Protein AF-A0A7K2YUS0-F1 (afdb_monomer_lite)

Sequence (51 aa):
FRMLRDWTTANRHGTVTTADFTAHAGRYAPHSLDDLFGAWLYRGPLPPLPR

Secondary structure (DSSP, 8-state):
-HHHHHHHHHTTT----HHHHHHHHHTT-SS--HHHHHHHHS-SSPPPPP-

Radius of gyration: 12.31 Å; chains: 1; bounding box: 32×20×23 Å

pLDDT: mean 95.55, std 3.53, range [80.56, 98.12]

Structure (mmCIF, N/CA/C/O backbone):
data_AF-A0A7K2YUS0-F1
#
_entry.id   AF-A0A7K2YUS0-F1
#
loop_
_atom_site.group_PDB
_atom_site.id
_atom_site.type_symbol
_atom_site.label_atom_id
_atom_site.label_alt_id
_atom_site.label_comp_id
_atom_site.label_asym_id
_atom_site.label_entity_id
_atom_site.label_seq_id
_atom_site.pdbx_PDB_ins_code
_atom_site.Cartn_x
_atom_site.Cartn_y
_atom_site.Cartn_z
_atom_site.occupancy
_atom_site.B_iso_or_equiv
_atom_site.auth_seq_id
_atom_site.auth_comp_id
_atom_site.auth_asym_id
_atom_site.auth_atom_id
_atom_site.pdbx_PDB_model_num
ATOM 1 N N . PHE A 1 1 ? 6.416 1.669 11.442 1.00 84.06 1 PHE A N 1
ATOM 2 C CA . PHE A 1 1 ? 6.779 2.356 10.177 1.00 84.06 1 PHE A CA 1
ATOM 3 C C . PHE A 1 1 ? 7.909 1.708 9.358 1.00 84.06 1 PHE A C 1
ATOM 5 O O . PHE A 1 1 ? 8.236 2.250 8.310 1.00 84.06 1 PHE A O 1
ATOM 12 N N . ARG A 1 2 ? 8.513 0.576 9.769 1.00 95.69 2 ARG A N 1
ATOM 13 C CA . ARG A 1 2 ? 9.658 -0.030 9.051 1.00 95.69 2 ARG A CA 1
ATOM 14 C C . ARG A 1 2 ? 9.356 -0.367 7.584 1.00 95.69 2 ARG A C 1
ATOM 16 O O . ARG A 1 2 ? 10.109 0.037 6.711 1.00 95.69 2 ARG A O 1
ATOM 23 N N . MET A 1 3 ? 8.211 -1.004 7.332 1.00 96.94 3 MET A N 1
ATOM 24 C CA . MET A 1 3 ? 7.758 -1.409 5.994 1.00 96.94 3 MET A CA 1
ATOM 25 C C . MET A 1 3 ? 7.823 -0.274 4.958 1.00 96.94 3 MET A C 1
ATOM 27 O O . MET A 1 3 ? 8.408 -0.451 3.891 1.00 96.94 3 MET A O 1
ATOM 31 N N . LEU A 1 4 ? 7.292 0.906 5.302 1.00 97.12 4 LEU A N 1
ATOM 32 C CA . LEU A 1 4 ? 7.264 2.066 4.405 1.00 97.12 4 LEU A CA 1
ATOM 33 C C . LEU A 1 4 ? 8.656 2.657 4.168 1.00 97.12 4 LEU A C 1
ATOM 35 O O . LEU A 1 4 ? 8.972 3.040 3.048 1.00 97.12 4 LEU A O 1
ATOM 39 N N . ARG A 1 5 ? 9.503 2.711 5.203 1.00 97.75 5 ARG A N 1
ATOM 40 C CA . ARG A 1 5 ? 10.879 3.213 5.061 1.00 97.75 5 ARG A CA 1
ATOM 41 C C . ARG A 1 5 ? 11.670 2.337 4.093 1.00 97.75 5 ARG A C 1
ATOM 43 O O . ARG A 1 5 ? 12.270 2.856 3.156 1.00 97.75 5 ARG A O 1
ATOM 50 N N . ASP A 1 6 ? 11.586 1.022 4.268 1.00 98.06 6 ASP A N 1
ATOM 51 C CA . ASP A 1 6 ? 12.261 0.056 3.402 1.00 98.06 6 ASP A CA 1
ATOM 52 C C . ASP A 1 6 ? 11.737 0.145 1.957 1.00 98.06 6 ASP A C 1
ATOM 54 O O . ASP A 1 6 ? 12.532 0.140 1.019 1.00 98.06 6 ASP A O 1
ATOM 58 N N . TRP A 1 7 ? 10.422 0.326 1.773 1.00 97.81 7 TRP A N 1
ATOM 59 C CA . TRP A 1 7 ? 9.805 0.530 0.455 1.00 97.81 7 TRP A CA 1
ATOM 60 C C . TRP A 1 7 ? 10.367 1.759 -0.270 1.00 97.81 7 TRP A C 1
ATOM 62 O O . TRP A 1 7 ? 10.765 1.671 -1.432 1.00 97.81 7 TRP A O 1
ATOM 72 N N . THR A 1 8 ? 10.427 2.901 0.424 1.00 97.19 8 THR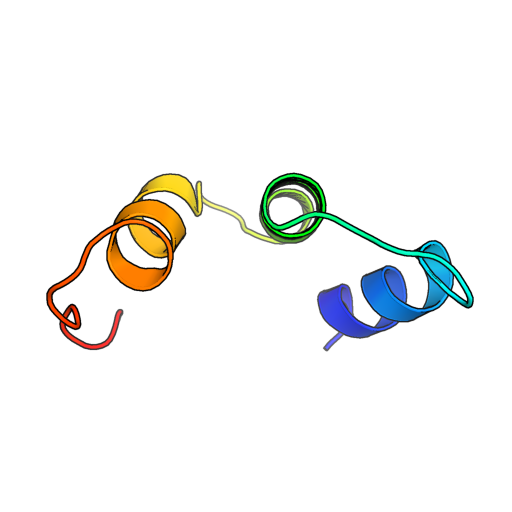 A N 1
ATOM 73 C CA . THR A 1 8 ? 10.912 4.165 -0.152 1.00 97.19 8 THR A CA 1
ATOM 74 C C . THR A 1 8 ? 12.404 4.145 -0.463 1.00 97.19 8 THR A C 1
ATOM 76 O O . THR A 1 8 ? 12.824 4.724 -1.461 1.00 97.19 8 THR A O 1
ATOM 79 N N . THR A 1 9 ? 13.207 3.460 0.355 1.00 97.62 9 THR A N 1
ATOM 80 C CA . THR A 1 9 ? 14.642 3.295 0.101 1.00 97.62 9 THR A CA 1
ATOM 81 C C . THR A 1 9 ? 14.880 2.398 -1.109 1.00 97.62 9 THR A C 1
ATOM 83 O O . THR A 1 9 ? 15.678 2.750 -1.975 1.00 97.62 9 THR A O 1
ATOM 86 N N . ALA A 1 10 ? 14.179 1.263 -1.188 1.00 96.75 10 ALA A N 1
ATOM 87 C CA . ALA A 1 10 ? 14.379 0.269 -2.240 1.00 96.75 10 ALA A CA 1
ATOM 88 C C . ALA A 1 10 ? 13.961 0.766 -3.633 1.00 96.75 10 ALA A C 1
ATOM 90 O O . ALA A 1 10 ? 14.602 0.421 -4.618 1.00 96.75 10 ALA A O 1
ATOM 91 N N . ASN A 1 11 ? 12.921 1.600 -3.715 1.00 97.31 11 ASN A N 1
ATOM 92 C CA . ASN A 1 11 ? 12.355 2.068 -4.986 1.00 97.31 11 ASN A CA 1
ATOM 93 C C . ASN A 1 11 ? 12.676 3.540 -5.283 1.00 97.31 11 ASN A C 1
ATOM 95 O O . ASN A 1 11 ? 11.960 4.210 -6.033 1.00 97.31 11 ASN A O 1
ATOM 99 N N . ARG A 1 12 ? 13.734 4.081 -4.668 1.00 96.50 12 ARG A N 1
ATOM 100 C CA . ARG A 1 12 ? 14.123 5.481 -4.845 1.00 96.50 12 ARG A CA 1
ATOM 101 C C . ARG A 1 12 ? 14.448 5.765 -6.311 1.00 96.50 12 ARG A C 1
ATOM 103 O O . ARG A 1 12 ? 15.251 5.059 -6.911 1.00 96.50 12 ARG A O 1
ATOM 110 N N . HIS A 1 13 ? 13.862 6.838 -6.849 1.00 96.62 13 HIS A N 1
ATOM 111 C CA . HIS A 1 13 ? 13.994 7.249 -8.257 1.00 96.62 13 HIS A CA 1
ATOM 112 C C . HIS A 1 13 ? 13.487 6.218 -9.275 1.00 96.62 13 HIS A C 1
ATOM 114 O O . HIS A 1 13 ? 13.803 6.322 -10.457 1.00 96.62 13 HIS A O 1
ATOM 120 N N . GLY A 1 14 ? 12.713 5.229 -8.824 1.00 95.06 14 GLY A N 1
ATOM 121 C CA . GLY A 1 14 ? 12.113 4.204 -9.666 1.00 95.06 14 GLY A CA 1
ATOM 122 C C . GLY A 1 14 ? 10.615 4.413 -9.872 1.00 95.06 14 GLY A C 1
ATOM 123 O O . GLY A 1 14 ? 9.983 5.272 -9.259 1.00 95.06 14 GLY A O 1
ATOM 124 N N . THR A 1 15 ? 10.040 3.589 -10.742 1.00 97.19 15 THR A N 1
ATOM 125 C CA . THR A 1 15 ? 8.589 3.408 -10.872 1.00 97.19 15 THR A CA 1
ATOM 126 C C . THR A 1 15 ? 8.250 1.982 -10.470 1.00 97.19 15 THR A C 1
ATOM 128 O O . THR A 1 15 ? 9.032 1.066 -10.707 1.00 97.19 15 THR A O 1
ATOM 131 N N . VAL A 1 16 ? 7.099 1.812 -9.837 1.00 97.62 16 VAL A N 1
ATOM 132 C CA . VAL A 1 16 ? 6.643 0.555 -9.244 1.00 97.62 16 VAL A CA 1
ATOM 133 C C . VAL A 1 16 ? 5.201 0.307 -9.629 1.00 97.62 16 VAL A C 1
ATOM 135 O O . VAL A 1 16 ? 4.449 1.242 -9.914 1.00 97.62 16 VAL A O 1
ATOM 138 N N . THR A 1 17 ? 4.811 -0.957 -9.608 1.00 98.06 17 THR A N 1
ATOM 139 C CA . THR A 1 17 ? 3.433 -1.375 -9.832 1.00 98.06 17 THR A CA 1
ATOM 140 C C . THR A 1 17 ? 2.705 -1.606 -8.512 1.00 98.06 17 THR A C 1
ATOM 142 O O . THR A 1 17 ? 3.307 -1.764 -7.446 1.00 98.06 17 THR A O 1
ATOM 145 N N . THR A 1 18 ? 1.377 -1.692 -8.585 1.00 97.75 18 THR A N 1
ATOM 146 C CA . THR A 1 18 ? 0.558 -2.152 -7.459 1.00 97.75 18 THR A CA 1
ATOM 147 C C . THR A 1 18 ? 0.995 -3.537 -6.981 1.00 97.75 18 THR A C 1
ATOM 149 O O . THR A 1 18 ? 1.078 -3.758 -5.777 1.00 97.75 18 THR A O 1
ATOM 152 N N . ALA A 1 19 ? 1.335 -4.443 -7.905 1.00 97.88 19 ALA A N 1
ATOM 153 C CA . ALA A 1 19 ? 1.784 -5.795 -7.578 1.00 97.88 19 ALA A CA 1
ATOM 154 C C . ALA A 1 19 ? 3.104 -5.792 -6.786 1.00 97.88 19 ALA A C 1
ATOM 156 O O . ALA A 1 19 ? 3.240 -6.536 -5.812 1.00 97.88 19 ALA A O 1
ATOM 157 N N . ASP A 1 20 ? 4.044 -4.909 -7.143 1.00 98.12 20 ASP A N 1
ATOM 158 C CA . ASP A 1 20 ? 5.301 -4.748 -6.403 1.00 98.12 20 ASP A CA 1
ATOM 159 C C . ASP A 1 20 ? 5.038 -4.291 -4.965 1.00 98.12 20 ASP A C 1
ATOM 161 O O . ASP A 1 20 ? 5.635 -4.805 -4.014 1.00 98.12 20 ASP A O 1
ATOM 165 N N . PHE A 1 21 ? 4.103 -3.350 -4.791 1.00 97.81 21 PHE A N 1
ATOM 166 C CA . PHE A 1 21 ? 3.728 -2.853 -3.472 1.00 97.81 21 PHE A CA 1
ATOM 167 C C . PHE A 1 21 ? 3.069 -3.938 -2.620 1.00 97.81 21 PHE A C 1
ATOM 169 O O . PHE A 1 21 ? 3.465 -4.128 -1.468 1.00 97.81 21 PHE A O 1
ATOM 176 N N . THR A 1 22 ? 2.099 -4.678 -3.166 1.00 97.75 22 THR A N 1
ATOM 177 C CA . THR A 1 22 ? 1.412 -5.744 -2.421 1.00 97.75 22 THR A CA 1
ATOM 178 C C . THR A 1 22 ? 2.375 -6.866 -2.038 1.00 97.75 22 THR A C 1
ATOM 180 O O . THR A 1 22 ? 2.341 -7.341 -0.901 1.00 97.75 22 THR A O 1
ATOM 183 N N . ALA A 1 23 ? 3.303 -7.226 -2.933 1.00 97.69 23 ALA A N 1
ATOM 184 C CA . ALA A 1 23 ? 4.343 -8.213 -2.654 1.00 97.69 23 ALA A CA 1
ATOM 185 C C . ALA A 1 23 ? 5.317 -7.740 -1.562 1.00 97.69 23 ALA A C 1
ATOM 187 O O . ALA A 1 23 ? 5.681 -8.516 -0.677 1.00 97.69 23 ALA A O 1
ATOM 188 N N . HIS A 1 24 ? 5.731 -6.467 -1.580 1.00 98.06 24 HIS A N 1
ATOM 189 C CA . HIS A 1 24 ? 6.580 -5.904 -0.526 1.00 98.06 24 HIS A CA 1
ATOM 190 C C . HIS A 1 24 ? 5.853 -5.843 0.817 1.00 98.06 24 HIS A C 1
ATOM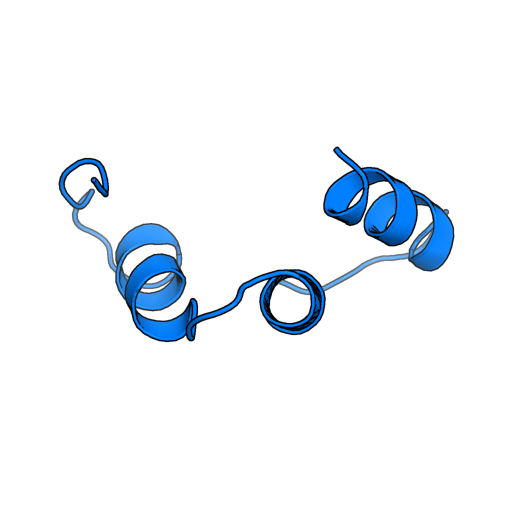 192 O O . HIS A 1 24 ? 6.424 -6.235 1.832 1.00 98.06 24 HIS A O 1
ATOM 198 N N . ALA A 1 25 ? 4.592 -5.409 0.831 1.00 97.75 25 ALA A N 1
ATOM 199 C CA . ALA A 1 25 ? 3.768 -5.337 2.034 1.00 97.75 25 ALA A CA 1
ATOM 200 C C . ALA A 1 25 ? 3.596 -6.703 2.711 1.00 97.75 25 ALA A C 1
ATOM 202 O O . ALA A 1 25 ? 3.744 -6.798 3.932 1.00 97.75 25 ALA A O 1
ATOM 203 N N . GLY A 1 26 ? 3.369 -7.759 1.922 1.00 97.56 26 GLY A N 1
ATOM 204 C CA . GLY A 1 26 ? 3.216 -9.129 2.418 1.00 97.56 26 GLY A CA 1
ATOM 205 C C . GLY A 1 26 ? 4.410 -9.628 3.239 1.00 97.56 26 GLY A C 1
ATOM 206 O O . GLY A 1 26 ? 4.229 -10.407 4.168 1.00 97.56 26 GLY A O 1
ATOM 207 N N . ARG A 1 27 ? 5.624 -9.111 2.999 1.00 97.06 27 ARG A N 1
ATOM 208 C CA . ARG A 1 27 ? 6.834 -9.475 3.769 1.00 97.06 27 ARG A CA 1
ATOM 209 C C . ARG A 1 27 ? 6.809 -9.001 5.226 1.00 97.06 27 ARG A C 1
ATOM 211 O O . ARG A 1 27 ? 7.635 -9.443 6.020 1.00 97.06 27 ARG A O 1
ATOM 218 N N . TYR A 1 28 ? 5.919 -8.071 5.566 1.00 97.31 28 TYR A N 1
ATOM 219 C CA . TYR A 1 28 ? 5.822 -7.467 6.899 1.00 97.31 28 TYR A CA 1
ATOM 220 C C . TYR A 1 28 ? 4.548 -7.871 7.644 1.00 97.31 28 TYR A C 1
ATOM 222 O O . TYR A 1 28 ? 4.366 -7.442 8.784 1.00 97.31 28 TYR A O 1
ATOM 230 N N . ALA A 1 29 ? 3.668 -8.656 7.020 1.00 94.94 29 ALA A N 1
ATOM 231 C CA . ALA A 1 29 ? 2.412 -9.081 7.615 1.00 94.94 29 ALA A CA 1
ATOM 232 C C . ALA A 1 29 ? 2.516 -10.530 8.123 1.00 94.94 29 ALA A C 1
ATOM 234 O O . ALA A 1 29 ? 3.044 -11.388 7.419 1.00 94.94 29 ALA A O 1
ATOM 235 N N . PRO A 1 30 ? 2.006 -10.831 9.331 1.00 93.62 30 PRO A N 1
ATOM 236 C CA . PRO A 1 30 ? 1.970 -12.200 9.849 1.00 93.62 30 PRO A CA 1
ATOM 237 C C . PRO A 1 30 ? 0.937 -13.086 9.132 1.00 93.62 30 PRO A C 1
ATOM 239 O O . PRO A 1 30 ? 1.016 -14.307 9.214 1.00 93.62 30 PRO A O 1
ATOM 242 N N . HIS A 1 31 ? -0.023 -12.474 8.435 1.00 94.69 31 HIS A N 1
ATOM 243 C CA . HIS A 1 31 ? -1.070 -13.140 7.664 1.00 94.69 31 HIS A CA 1
ATOM 244 C C . HIS A 1 31 ? -1.105 -12.571 6.244 1.00 94.69 31 HIS A C 1
ATOM 246 O O . HIS A 1 31 ? -0.618 -11.460 6.013 1.00 94.69 31 HIS A O 1
ATOM 252 N N . SER A 1 32 ? -1.702 -13.314 5.306 1.00 95.62 32 SER A N 1
ATOM 253 C CA . SER A 1 32 ? -1.874 -12.822 3.936 1.00 95.62 32 SER A CA 1
ATOM 254 C C . SER A 1 32 ? -2.687 -11.522 3.912 1.00 95.62 32 SER A C 1
ATOM 256 O O . SER A 1 32 ? -3.654 -11.356 4.657 1.00 95.62 32 SER A O 1
ATOM 258 N N . LEU A 1 33 ? -2.279 -10.605 3.035 1.00 96.44 33 LEU A N 1
ATOM 259 C CA . LEU A 1 33 ? -2.980 -9.355 2.748 1.00 96.44 33 LEU A CA 1
ATOM 260 C C . LEU A 1 33 ? -3.832 -9.448 1.471 1.00 96.44 33 LEU A C 1
ATOM 262 O O . LEU A 1 33 ? -4.387 -8.436 1.046 1.00 96.44 33 LEU A O 1
ATOM 266 N N . ASP A 1 34 ? -3.943 -10.626 0.853 1.00 95.62 34 ASP A N 1
ATOM 267 C CA . ASP A 1 34 ? -4.606 -10.791 -0.447 1.00 95.62 34 ASP A CA 1
ATOM 268 C C . ASP A 1 34 ? -6.078 -10.374 -0.401 1.00 95.62 34 ASP A C 1
ATOM 270 O O . ASP A 1 34 ? -6.530 -9.643 -1.277 1.00 95.62 34 ASP A O 1
ATOM 274 N N . ASP A 1 35 ? -6.811 -10.747 0.651 1.00 95.12 35 ASP A N 1
ATOM 275 C CA . ASP A 1 35 ? -8.215 -10.348 0.814 1.00 95.12 35 ASP A CA 1
ATOM 276 C C . ASP A 1 35 ? -8.360 -8.838 1.041 1.00 95.12 35 ASP A C 1
ATOM 278 O O . ASP A 1 35 ? -9.269 -8.205 0.497 1.00 95.12 35 ASP A O 1
ATOM 282 N N . LEU A 1 36 ? -7.436 -8.240 1.802 1.00 95.94 36 LEU A N 1
ATOM 283 C CA . LEU A 1 36 ? -7.402 -6.798 2.037 1.00 95.94 36 LEU A CA 1
ATOM 284 C C . LEU A 1 36 ? -7.193 -6.052 0.715 1.00 95.94 36 LEU A C 1
ATOM 286 O O . LEU A 1 36 ? -7.985 -5.180 0.359 1.00 95.94 36 LEU A O 1
ATOM 290 N N . 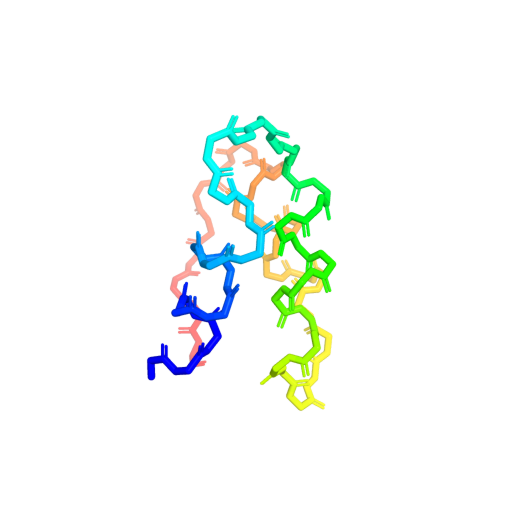PHE A 1 37 ? -6.146 -6.401 -0.032 1.00 97.00 37 PHE A N 1
ATOM 291 C CA . PHE A 1 37 ? -5.851 -5.757 -1.309 1.00 97.00 37 PHE A CA 1
ATOM 292 C C . PHE A 1 37 ? -6.909 -6.072 -2.366 1.00 97.00 37 PHE A C 1
ATOM 294 O O . PHE A 1 37 ? -7.303 -5.181 -3.116 1.00 97.00 37 PHE A O 1
ATOM 301 N N . GLY A 1 38 ? -7.434 -7.295 -2.377 1.00 96.75 38 GLY A N 1
ATOM 302 C CA . GLY A 1 38 ? -8.566 -7.716 -3.194 1.00 96.75 38 GLY A CA 1
ATOM 303 C C . GLY A 1 38 ? -9.774 -6.803 -3.010 1.00 96.75 38 GLY A C 1
ATOM 304 O O . GLY A 1 38 ? -10.334 -6.314 -3.989 1.00 96.75 38 GLY A O 1
ATOM 305 N N . ALA A 1 39 ? -10.156 -6.540 -1.760 1.00 96.56 39 ALA A N 1
ATOM 306 C CA . ALA A 1 39 ? -11.309 -5.709 -1.441 1.00 96.56 39 ALA A CA 1
ATOM 307 C C . ALA A 1 39 ? -11.079 -4.214 -1.712 1.00 96.56 39 ALA A C 1
ATOM 309 O O . ALA A 1 39 ? -11.993 -3.548 -2.186 1.00 96.56 39 ALA A O 1
ATOM 310 N N . TRP A 1 40 ? -9.885 -3.690 -1.419 1.00 96.19 40 TRP A N 1
ATOM 311 C CA . TRP A 1 40 ? -9.620 -2.246 -1.461 1.00 96.19 40 TRP A CA 1
ATOM 312 C C . TRP A 1 40 ? -9.052 -1.729 -2.786 1.00 96.19 40 TRP A C 1
ATOM 31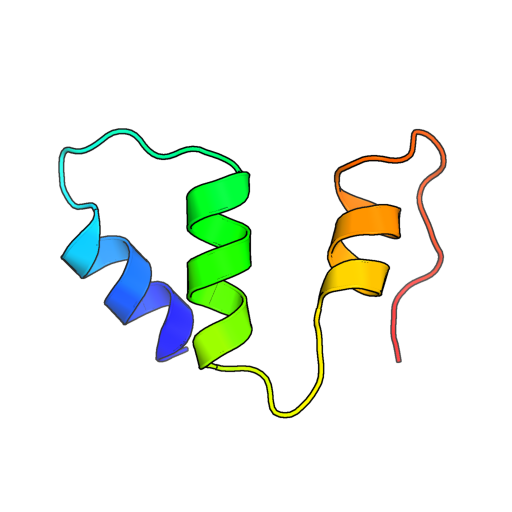4 O O . TRP A 1 40 ? -9.295 -0.576 -3.129 1.00 96.19 40 TRP A O 1
ATOM 324 N N . LEU A 1 41 ? -8.273 -2.531 -3.516 1.00 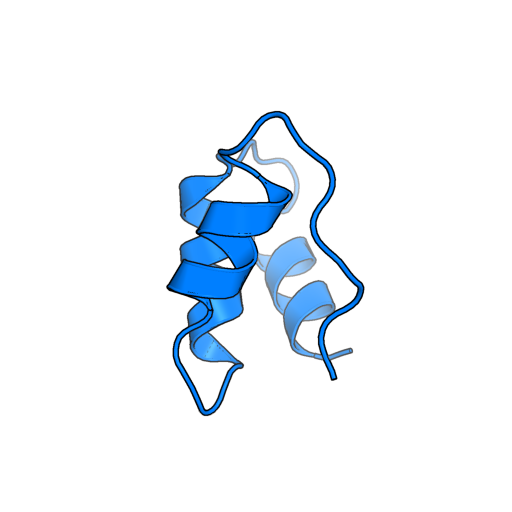96.06 41 LEU A N 1
ATOM 325 C CA . LEU A 1 41 ? -7.573 -2.081 -4.728 1.00 96.06 41 LEU A CA 1
ATOM 326 C C . LEU A 1 41 ? -8.227 -2.576 -6.020 1.00 96.06 41 LEU A C 1
ATOM 328 O O . LEU A 1 41 ? -8.082 -1.931 -7.056 1.00 96.06 41 LEU A O 1
ATOM 332 N N . TYR A 1 42 ? -8.923 -3.715 -5.971 1.00 95.81 42 TYR A N 1
ATOM 333 C CA . TYR A 1 42 ? -9.394 -4.412 -7.173 1.00 95.81 42 TYR A CA 1
ATOM 334 C C . TYR A 1 42 ? -10.921 -4.517 -7.287 1.00 95.81 42 TYR A C 1
ATOM 336 O O . TYR A 1 42 ? -11.423 -4.966 -8.318 1.00 95.81 42 TYR A O 1
ATOM 344 N N . ARG A 1 43 ? -11.681 -4.104 -6.264 1.00 94.56 43 ARG A N 1
ATOM 345 C CA . ARG A 1 43 ? -13.152 -4.067 -6.294 1.00 94.56 43 ARG A CA 1
ATOM 346 C C . ARG A 1 43 ? -13.657 -2.627 -6.275 1.00 94.56 43 ARG A C 1
ATOM 348 O O . ARG A 1 43 ? -13.059 -1.757 -5.659 1.00 94.56 43 ARG A O 1
ATOM 355 N N . GLY A 1 44 ? -14.772 -2.392 -6.968 1.00 94.50 44 GLY A N 1
ATOM 356 C CA . GLY A 1 44 ? -15.387 -1.065 -7.077 1.00 94.50 44 GLY A CA 1
ATOM 357 C C . GLY A 1 44 ? -16.046 -0.559 -5.784 1.00 94.50 44 GLY A C 1
ATOM 358 O O . GLY A 1 44 ? -15.837 0.598 -5.427 1.00 94.50 44 GLY A O 1
ATOM 359 N N . PRO A 1 45 ? -16.851 -1.374 -5.073 1.00 95.12 45 PRO A N 1
ATOM 360 C CA . PRO A 1 45 ? -17.458 -0.945 -3.818 1.00 95.12 45 PRO A CA 1
ATOM 361 C C . PRO A 1 45 ? -16.414 -0.783 -2.714 1.00 95.12 45 PRO A C 1
ATOM 363 O O . PRO A 1 45 ? -15.618 -1.692 -2.485 1.00 95.12 45 PRO A O 1
ATOM 366 N N . LEU A 1 46 ? -16.474 0.335 -1.988 1.00 94.38 46 LEU A N 1
ATOM 367 C CA . LEU A 1 46 ? -15.649 0.565 -0.805 1.00 94.38 46 LEU A CA 1
ATOM 368 C C . LEU A 1 46 ? -15.999 -0.475 0.279 1.00 94.38 46 LEU A C 1
ATOM 370 O O . LEU A 1 46 ? -17.143 -0.488 0.746 1.00 94.38 46 LEU A O 1
ATOM 374 N N . PRO A 1 47 ? -15.064 -1.352 0.685 1.00 94.69 47 PRO A N 1
ATOM 375 C CA . PRO A 1 47 ? -15.323 -2.321 1.742 1.00 94.69 47 PRO A CA 1
ATOM 376 C C . PRO A 1 47 ? -15.414 -1.638 3.118 1.00 94.69 47 PRO A C 1
ATOM 378 O O . PRO A 1 47 ? -14.927 -0.518 3.301 1.00 94.69 47 PRO A O 1
ATOM 381 N N . PRO A 1 48 ? -16.009 -2.306 4.122 1.00 92.19 48 PRO A N 1
ATOM 382 C CA . PRO A 1 48 ? -15.952 -1.829 5.496 1.00 92.19 48 PRO A CA 1
ATOM 383 C C . PRO A 1 48 ? -14.503 -1.788 5.997 1.00 92.19 48 PRO A C 1
ATOM 385 O O . PRO A 1 48 ? -13.635 -2.526 5.523 1.00 92.19 48 PRO A O 1
ATOM 388 N N . LEU A 1 49 ? -14.254 -0.936 6.992 1.00 89.81 49 LEU A N 1
ATOM 389 C CA . LEU 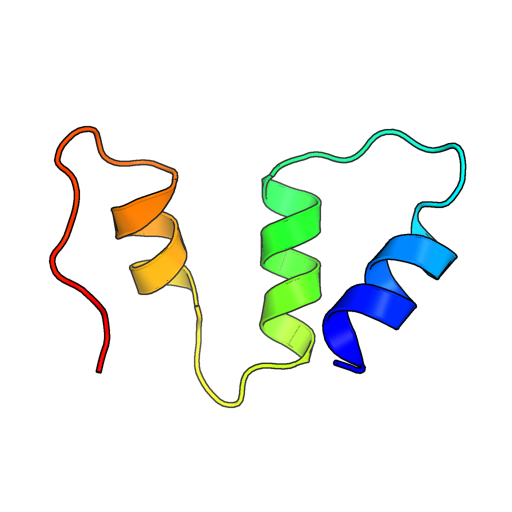A 1 49 ? -12.948 -0.855 7.636 1.00 89.81 49 LEU A CA 1
ATOM 390 C C . LEU A 1 49 ? -12.552 -2.227 8.221 1.00 89.81 49 LEU A C 1
ATOM 392 O O . LEU A 1 49 ? -13.350 -2.822 8.955 1.00 89.81 49 LEU A O 1
ATOM 396 N N . PRO A 1 50 ? -11.341 -2.728 7.910 1.00 84.56 50 PRO A N 1
ATOM 397 C CA . PRO A 1 50 ? -10.788 -3.916 8.549 1.00 84.56 50 PRO A CA 1
ATOM 398 C C . PRO A 1 50 ? -10.666 -3.712 10.063 1.00 84.56 50 PRO A C 1
ATOM 400 O O . PRO A 1 50 ? -10.466 -2.585 10.522 1.00 84.56 50 PRO A O 1
ATOM 403 N N . ARG A 1 51 ? -10.796 -4.801 10.823 1.00 80.56 51 ARG A N 1
ATOM 404 C CA . ARG A 1 51 ? -10.613 -4.807 12.281 1.00 80.56 51 ARG A CA 1
ATOM 405 C C . ARG A 1 51 ? -9.146 -4.880 12.674 1.00 80.56 51 ARG A C 1
ATOM 407 O O . ARG A 1 51 ? -8.386 -5.552 11.944 1.00 80.56 51 ARG A O 1
#

Foldseek 3Di:
DVLVVCVCVVQPVHDDDPVRSLVSVCVVDPDHCCVVCCQPPVDDDNDPDDD